Protein AF-A0AB34H481-F1 (afdb_monomer)

Solvent-accessible surface area (backbone atoms only — not comparable to full-atom values): 6732 Å² total; per-residue (Å²): 134,88,42,68,63,52,53,75,42,79,76,43,96,74,65,54,28,33,40,29,39,76,20,30,43,40,47,78,51,96,62,33,30,20,68,42,86,60,38,70,46,80,45,60,25,92,78,55,90,78,86,80,89,82,63,68,75,67,59,73,71,53,90,58,43,81,51,52,59,69,59,45,52,54,52,46,50,54,52,49,52,52,50,53,53,53,46,51,52,50,52,50,60,31,47,78,69,77,44,80,79,82,68,83,78,76,77,82,80,131

Radius of gyration: 18.07 Å; Cα contacts (8 Å, |Δi|>4): 133; chains: 1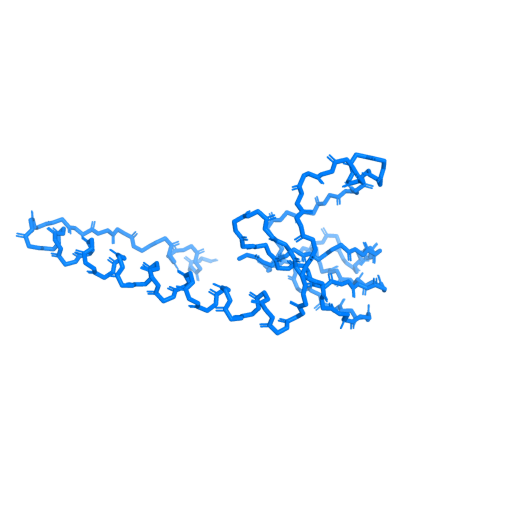; bounding box: 42×39×38 Å

Mean predicted aligned error: 8.83 Å

Structure (mmCIF, N/CA/C/O backbone):
data_AF-A0AB34H481-F1
#
_entry.id   AF-A0AB34H481-F1
#
loop_
_atom_site.group_PDB
_atom_site.id
_atom_site.type_symbol
_atom_site.label_atom_id
_atom_site.label_alt_id
_atom_site.label_comp_id
_atom_site.label_asym_id
_atom_site.label_entity_id
_atom_site.label_seq_id
_atom_site.pdbx_PDB_ins_code
_atom_site.Cartn_x
_atom_site.Cartn_y
_atom_site.Cartn_z
_atom_site.occupancy
_atom_site.B_iso_or_equiv
_atom_site.auth_seq_id
_atom_site.auth_comp_id
_atom_site.auth_asym_id
_atom_site.auth_atom_id
_atom_site.pdbx_PDB_model_num
ATOM 1 N N . MET A 1 1 ? -2.651 4.563 0.911 1.00 64.12 1 MET A N 1
ATOM 2 C CA . MET A 1 1 ? -1.522 4.976 0.057 1.00 64.12 1 MET A CA 1
ATOM 3 C C . MET A 1 1 ? -0.857 3.704 -0.425 1.00 64.12 1 MET A C 1
ATOM 5 O O . MET A 1 1 ? -0.598 2.848 0.414 1.00 64.12 1 MET A O 1
ATOM 9 N N . ASN A 1 2 ? -0.682 3.544 -1.735 1.00 76.75 2 ASN A N 1
ATOM 10 C CA . ASN A 1 2 ? -0.160 2.308 -2.319 1.00 76.75 2 ASN A CA 1
ATOM 11 C C . ASN A 1 2 ? 1.354 2.437 -2.492 1.00 76.75 2 ASN A C 1
ATOM 13 O O . ASN A 1 2 ? 1.830 3.481 -2.933 1.00 76.75 2 ASN A O 1
ATOM 17 N N . TYR A 1 3 ? 2.096 1.396 -2.124 1.00 86.81 3 TYR A N 1
ATOM 18 C CA . TYR A 1 3 ? 3.544 1.331 -2.294 1.00 86.81 3 TYR A CA 1
ATOM 19 C C . TYR A 1 3 ? 3.863 0.302 -3.377 1.00 86.81 3 TYR A C 1
ATOM 21 O O . TYR A 1 3 ? 3.327 -0.801 -3.342 1.00 86.81 3 TYR A O 1
ATOM 29 N N . MET A 1 4 ? 4.684 0.662 -4.363 1.00 84.44 4 MET A N 1
ATOM 30 C CA . MET A 1 4 ? 4.963 -0.196 -5.518 1.00 84.44 4 MET A CA 1
ATOM 31 C C . MET A 1 4 ? 6.468 -0.303 -5.779 1.00 84.44 4 MET A C 1
ATOM 33 O O . MET A 1 4 ? 6.997 0.467 -6.583 1.00 84.44 4 MET A O 1
ATOM 37 N N . PRO A 1 5 ? 7.185 -1.221 -5.106 1.00 85.06 5 PRO A N 1
ATOM 38 C CA . PRO A 1 5 ? 8.570 -1.501 -5.451 1.00 85.06 5 PRO A CA 1
ATOM 39 C C . PRO A 1 5 ? 8.647 -2.252 -6.791 1.00 85.06 5 PRO A C 1
ATOM 41 O O . PRO A 1 5 ? 7.872 -3.172 -7.077 1.00 85.06 5 PRO A O 1
ATOM 44 N N . GLY A 1 6 ? 9.584 -1.835 -7.638 1.00 82.44 6 GLY A N 1
ATOM 45 C CA . GLY A 1 6 ? 9.811 -2.397 -8.966 1.00 82.44 6 GLY A CA 1
ATOM 46 C C . GLY A 1 6 ? 10.856 -1.598 -9.738 1.00 82.44 6 GLY A C 1
ATOM 47 O O . GLY A 1 6 ? 11.326 -0.557 -9.279 1.00 82.44 6 GLY A O 1
ATOM 48 N N . THR A 1 7 ? 11.221 -2.073 -10.926 1.00 81.19 7 THR A N 1
ATOM 49 C CA . THR A 1 7 ? 12.123 -1.323 -11.808 1.00 81.19 7 THR A CA 1
ATOM 50 C C . THR A 1 7 ? 11.324 -0.263 -12.554 1.00 81.19 7 THR A C 1
ATOM 52 O O . THR A 1 7 ? 10.432 -0.607 -13.326 1.00 81.19 7 THR A O 1
ATOM 55 N N . ALA A 1 8 ? 11.638 1.013 -12.334 1.00 81.75 8 ALA A N 1
ATOM 56 C CA . ALA A 1 8 ? 10.969 2.127 -12.994 1.00 81.75 8 ALA A CA 1
ATOM 57 C C . ALA A 1 8 ? 11.714 2.568 -14.260 1.00 81.75 8 ALA A C 1
ATOM 59 O O . ALA A 1 8 ? 12.939 2.662 -14.282 1.00 81.75 8 ALA A O 1
ATOM 60 N N . SER A 1 9 ? 10.967 2.857 -15.319 1.00 81.06 9 SER A N 1
ATOM 61 C CA . SER A 1 9 ? 11.438 3.521 -16.534 1.00 81.06 9 SER A CA 1
ATOM 62 C C . SER A 1 9 ? 10.572 4.755 -16.774 1.00 81.06 9 SER A C 1
ATOM 64 O O . SER A 1 9 ? 9.345 4.646 -16.819 1.00 81.06 9 SER A O 1
ATOM 66 N N . LEU A 1 10 ? 11.203 5.925 -16.898 1.00 78.44 10 LEU A N 1
ATOM 67 C CA . LEU A 1 10 ? 10.506 7.175 -17.196 1.00 78.44 10 LEU A CA 1
ATOM 68 C C . LEU A 1 10 ? 10.150 7.239 -18.680 1.00 78.44 10 LEU A C 1
ATOM 70 O O . LEU A 1 10 ? 10.981 6.913 -19.528 1.00 78.44 10 LEU A O 1
ATOM 74 N N . ILE A 1 11 ? 8.921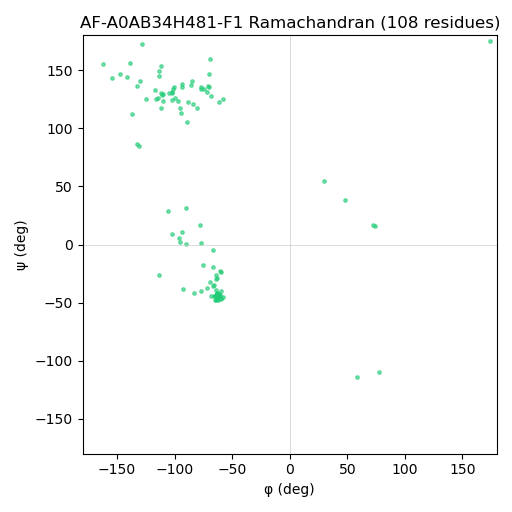 7.660 -18.979 1.00 70.38 11 ILE A N 1
ATOM 75 C CA . ILE A 1 11 ? 8.463 7.831 -20.362 1.00 70.38 11 ILE A CA 1
ATOM 76 C C . ILE A 1 11 ? 8.686 9.274 -20.837 1.00 70.38 11 ILE A C 1
ATOM 78 O O . ILE A 1 11 ? 9.090 9.454 -21.981 1.00 70.38 11 ILE A O 1
ATOM 82 N N . GLU A 1 12 ? 8.473 10.290 -19.986 1.00 65.44 12 GLU A N 1
ATOM 83 C CA . GLU A 1 12 ? 8.613 11.714 -20.352 1.00 65.44 12 GLU A CA 1
ATOM 84 C C . GLU A 1 12 ? 9.095 12.587 -19.169 1.00 65.44 12 GLU A C 1
ATOM 86 O O . GLU A 1 12 ? 8.751 12.319 -18.016 1.00 65.44 12 GLU A O 1
ATOM 91 N N . ASP A 1 13 ? 9.886 13.631 -19.469 1.00 58.81 13 ASP A N 1
ATOM 92 C CA . ASP A 1 13 ? 10.518 14.554 -18.498 1.00 58.81 13 ASP A CA 1
ATOM 93 C C . ASP A 1 13 ? 9.548 15.578 -17.878 1.00 58.81 13 ASP A C 1
ATOM 95 O O . ASP A 1 13 ? 9.851 16.196 -16.858 1.00 58.81 13 ASP A O 1
ATOM 99 N N . ILE A 1 14 ? 8.384 15.781 -18.496 1.00 48.03 14 ILE A N 1
ATOM 100 C CA . ILE A 1 14 ? 7.337 16.689 -18.022 1.00 48.03 14 ILE A CA 1
ATOM 101 C C . ILE A 1 14 ? 6.129 15.796 -17.714 1.00 48.03 14 ILE A C 1
ATOM 103 O O . ILE A 1 14 ? 5.742 14.981 -18.543 1.00 48.03 14 ILE A O 1
ATOM 107 N N . ASP A 1 15 ? 5.608 15.881 -16.490 1.00 59.28 15 ASP A N 1
ATOM 108 C CA . ASP A 1 15 ? 4.533 15.039 -15.927 1.00 59.28 15 ASP A CA 1
ATOM 109 C C . ASP A 1 15 ? 4.891 13.578 -15.579 1.00 59.28 15 ASP A C 1
ATOM 111 O O . ASP A 1 15 ? 3.992 12.775 -15.360 1.00 59.28 15 ASP A O 1
ATOM 115 N N . THR A 1 16 ? 6.184 13.234 -15.466 1.00 73.50 16 THR A N 1
ATOM 116 C CA . THR A 1 16 ? 6.766 11.993 -14.881 1.00 73.50 16 THR A CA 1
ATOM 117 C C . THR A 1 16 ? 5.899 10.722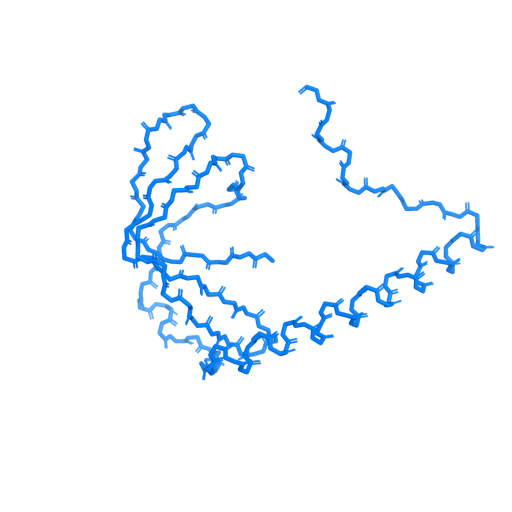 -14.982 1.00 73.50 16 THR A C 1
ATOM 119 O O . THR A 1 16 ? 5.614 10.057 -13.983 1.00 73.50 16 THR A O 1
ATOM 122 N N . ASN A 1 17 ? 5.462 10.349 -16.185 1.00 84.56 17 ASN A N 1
ATOM 123 C CA . ASN A 1 17 ? 4.785 9.066 -16.389 1.00 84.56 17 ASN A CA 1
ATOM 124 C C . ASN A 1 17 ? 5.789 7.911 -16.241 1.00 84.56 17 ASN A C 1
ATOM 126 O O . ASN A 1 17 ? 6.896 7.966 -16.786 1.00 84.56 17 ASN A O 1
ATOM 130 N N . LEU A 1 18 ? 5.398 6.853 -15.528 1.00 87.75 18 LEU A N 1
ATOM 131 C CA . LEU A 1 18 ? 6.265 5.722 -15.193 1.00 87.75 18 LEU A CA 1
ATOM 132 C C . LEU A 1 18 ? 5.744 4.429 -15.813 1.00 87.75 18 LEU A C 1
ATOM 134 O O . LEU A 1 18 ? 4.576 4.078 -15.646 1.00 87.75 18 LEU A O 1
ATOM 138 N N . VAL A 1 19 ? 6.634 3.667 -16.448 1.00 90.00 19 VAL A N 1
ATOM 139 C CA . VAL A 1 19 ? 6.443 2.223 -16.619 1.00 90.00 19 VAL A CA 1
ATOM 140 C C . VAL A 1 19 ? 7.219 1.522 -15.521 1.00 90.00 19 VAL A C 1
ATOM 142 O O . VAL A 1 19 ? 8.430 1.690 -15.406 1.00 90.00 19 VAL A O 1
ATOM 145 N N . LEU A 1 20 ? 6.531 0.711 -14.733 1.00 90.62 20 LEU A N 1
ATOM 146 C CA . LEU A 1 20 ? 7.136 -0.171 -13.753 1.00 90.62 20 LEU A CA 1
ATOM 147 C C . LEU A 1 20 ? 7.168 -1.598 -14.320 1.00 90.62 20 LEU A C 1
ATOM 149 O O . LEU A 1 20 ? 6.186 -2.076 -14.894 1.00 90.62 20 LEU A O 1
ATOM 153 N N . HIS A 1 21 ? 8.310 -2.269 -14.185 1.00 90.69 21 HIS A N 1
ATOM 154 C CA . HIS A 1 21 ? 8.523 -3.659 -14.579 1.00 90.69 21 HIS A CA 1
ATOM 155 C C . HIS A 1 21 ? 8.772 -4.533 -13.344 1.00 90.69 21 HIS A C 1
ATOM 157 O O . HIS A 1 21 ? 9.315 -4.056 -12.345 1.00 90.69 21 HIS A O 1
ATOM 163 N N . GLN A 1 22 ? 8.369 -5.811 -13.415 1.00 90.19 22 GLN A N 1
ATOM 164 C CA . GLN A 1 22 ? 8.458 -6.776 -12.304 1.00 90.19 22 GLN A CA 1
ATOM 165 C C . GLN A 1 22 ? 7.918 -6.211 -10.979 1.00 90.19 22 GLN A C 1
ATOM 167 O O . GLN A 1 22 ? 8.473 -6.429 -9.907 1.00 90.19 22 GLN A O 1
ATOM 172 N N . THR A 1 23 ? 6.833 -5.447 -11.067 1.00 91.81 23 THR A N 1
ATOM 173 C CA . THR A 1 23 ? 6.319 -4.654 -9.954 1.00 91.81 23 THR A CA 1
ATOM 174 C C . THR A 1 23 ? 5.428 -5.487 -9.054 1.00 91.81 23 THR A C 1
ATOM 176 O O . THR A 1 23 ? 4.601 -6.279 -9.529 1.00 91.81 23 THR A O 1
ATOM 179 N N . VAL A 1 24 ? 5.557 -5.251 -7.753 1.00 92.75 24 VAL A N 1
ATOM 180 C CA . VAL A 1 24 ? 4.594 -5.701 -6.751 1.00 92.75 24 VAL A CA 1
ATOM 181 C C . VAL A 1 24 ? 3.916 -4.486 -6.141 1.00 92.75 24 VAL A C 1
ATOM 183 O O . VAL A 1 24 ? 4.522 -3.434 -5.981 1.00 92.75 24 VAL A O 1
ATOM 186 N N . GLU A 1 25 ? 2.641 -4.615 -5.816 1.00 92.56 25 GLU A N 1
ATOM 187 C CA . GLU A 1 25 ? 1.938 -3.653 -4.982 1.00 92.56 25 GLU A CA 1
ATOM 188 C C . GLU A 1 25 ? 1.980 -4.154 -3.543 1.00 92.56 25 GLU A C 1
ATOM 190 O O . GLU A 1 25 ? 1.445 -5.218 -3.239 1.00 92.56 25 GLU A O 1
ATOM 195 N N . ARG A 1 26 ? 2.617 -3.387 -2.663 1.00 93.38 26 ARG A N 1
ATOM 196 C CA . ARG A 1 26 ? 2.751 -3.694 -1.245 1.00 93.38 26 ARG A CA 1
ATOM 197 C C . ARG A 1 26 ? 1.774 -2.863 -0.424 1.00 93.38 26 ARG A C 1
ATOM 199 O O . ARG A 1 26 ? 1.795 -1.629 -0.443 1.00 93.38 26 ARG A O 1
ATOM 206 N N . ILE A 1 27 ? 0.952 -3.553 0.354 1.00 93.50 27 ILE A N 1
ATOM 207 C CA . ILE A 1 27 ? -0.004 -2.959 1.290 1.00 93.50 27 ILE A CA 1
ATOM 208 C C . ILE A 1 27 ? 0.570 -3.079 2.697 1.00 93.50 27 ILE A C 1
ATOM 210 O O . ILE A 1 27 ? 0.989 -4.160 3.096 1.00 93.50 27 ILE A O 1
ATOM 214 N N . HIS A 1 28 ? 0.563 -1.984 3.455 1.00 92.62 28 HIS A N 1
ATOM 215 C CA . HIS A 1 28 ? 1.003 -1.952 4.850 1.00 92.62 28 HIS A CA 1
ATOM 216 C C . HIS A 1 28 ? -0.186 -1.707 5.775 1.00 92.62 28 HIS A C 1
ATOM 218 O O . HIS A 1 28 ? -0.935 -0.750 5.570 1.00 92.62 28 HIS A O 1
ATOM 224 N N . VAL A 1 29 ? -0.324 -2.532 6.815 1.00 92.19 29 VAL A N 1
ATOM 225 C CA . VAL A 1 29 ? -1.318 -2.342 7.879 1.00 92.19 29 VAL A CA 1
ATOM 226 C C . VAL A 1 29 ? -0.658 -2.619 9.229 1.00 92.19 29 VAL A C 1
ATOM 228 O O . VAL A 1 29 ? -0.262 -3.743 9.540 1.00 92.19 29 VAL A O 1
ATOM 231 N N . GLY A 1 30 ? -0.498 -1.575 10.045 1.00 89.25 30 GLY A N 1
ATOM 232 C CA . GLY A 1 30 ? 0.188 -1.673 11.335 1.00 89.25 30 GLY A CA 1
ATOM 233 C C . GLY A 1 30 ? 1.633 -2.171 11.197 1.00 89.25 30 GLY A C 1
ATOM 234 O O . GLY A 1 30 ? 2.479 -1.477 10.644 1.00 89.25 30 GLY A O 1
ATOM 235 N N . LYS A 1 31 ? 1.919 -3.367 11.731 1.00 91.44 31 LYS A N 1
ATOM 236 C CA . LYS A 1 31 ? 3.238 -4.035 11.655 1.00 91.44 31 LYS A CA 1
ATOM 237 C C . LYS A 1 31 ? 3.296 -5.153 10.605 1.00 91.44 31 LYS A C 1
ATOM 239 O O . LYS A 1 31 ? 4.255 -5.921 10.591 1.00 91.44 31 LYS A O 1
ATOM 244 N N . LYS A 1 32 ? 2.264 -5.277 9.771 1.00 93.25 32 LYS A N 1
ATOM 245 C CA . LYS A 1 32 ? 2.151 -6.300 8.732 1.00 93.25 32 LYS A CA 1
ATOM 246 C C . LYS A 1 32 ? 2.243 -5.666 7.347 1.00 93.25 32 LYS A C 1
ATOM 248 O O . LYS A 1 32 ? 1.859 -4.506 7.166 1.00 93.25 32 LYS A O 1
ATOM 253 N N . TYR A 1 33 ? 2.698 -6.440 6.370 1.00 94.06 33 TYR A N 1
ATOM 254 C CA . TYR A 1 33 ? 2.605 -6.089 4.958 1.00 94.06 33 TYR A CA 1
ATOM 255 C C . TYR A 1 33 ? 2.226 -7.296 4.100 1.00 94.06 33 TYR A C 1
ATOM 257 O O . TYR A 1 33 ? 2.466 -8.438 4.487 1.00 94.06 33 TYR A O 1
ATOM 265 N N . GLY A 1 34 ? 1.650 -7.047 2.927 1.00 94.19 34 GLY A N 1
ATOM 266 C CA . GLY A 1 34 ? 1.372 -8.081 1.932 1.00 94.19 34 GLY A CA 1
ATOM 267 C C . GLY A 1 34 ? 1.636 -7.574 0.519 1.00 94.19 34 GLY A C 1
ATOM 268 O O . GLY A 1 34 ? 1.384 -6.404 0.228 1.00 94.19 34 GLY A O 1
ATOM 269 N N . ASP A 1 35 ? 2.142 -8.464 -0.335 1.00 94.88 35 ASP A N 1
ATOM 270 C CA . ASP A 1 35 ? 2.594 -8.151 -1.693 1.00 94.88 35 ASP A CA 1
ATOM 271 C C . ASP A 1 35 ? 1.665 -8.774 -2.739 1.00 94.88 35 ASP A C 1
ATOM 273 O O . ASP A 1 35 ? 1.388 -9.974 -2.719 1.00 94.88 35 ASP A O 1
ATOM 277 N N . ILE A 1 36 ? 1.212 -7.954 -3.686 1.00 93.06 36 ILE A N 1
ATOM 278 C CA . ILE A 1 36 ? 0.352 -8.348 -4.799 1.00 93.06 36 ILE A CA 1
ATOM 279 C C . ILE A 1 36 ? 1.161 -8.228 -6.097 1.00 93.06 36 ILE A C 1
ATOM 281 O O . ILE A 1 36 ? 1.567 -7.123 -6.459 1.00 93.06 36 ILE A O 1
ATOM 285 N N . PRO A 1 37 ? 1.398 -9.320 -6.842 1.00 92.88 37 PRO A N 1
ATOM 286 C CA . PRO A 1 37 ? 2.143 -9.249 -8.094 1.00 92.88 37 PRO A CA 1
ATOM 287 C C . PRO A 1 37 ? 1.346 -8.487 -9.161 1.00 92.88 37 PRO A C 1
ATOM 289 O O . PRO A 1 37 ? 0.190 -8.812 -9.440 1.00 92.88 37 PRO A O 1
ATOM 292 N N . ARG A 1 38 ? 1.972 -7.477 -9.779 1.00 90.50 38 ARG A N 1
ATOM 293 C CA . ARG A 1 38 ? 1.371 -6.657 -10.847 1.00 90.50 38 ARG A CA 1
ATOM 294 C C . ARG A 1 38 ? 2.053 -6.834 -12.202 1.00 90.50 38 ARG A C 1
ATOM 296 O O . ARG A 1 38 ? 1.395 -6.696 -13.228 1.00 90.50 38 ARG A O 1
ATOM 303 N N . GLY A 1 39 ? 3.333 -7.205 -12.229 1.00 90.56 39 GLY A N 1
ATOM 304 C CA . GLY A 1 39 ? 4.062 -7.430 -13.477 1.00 90.56 39 GLY A CA 1
ATOM 305 C C . GLY A 1 39 ? 4.473 -6.112 -14.128 1.00 90.56 39 GLY A C 1
ATOM 306 O O . GLY A 1 39 ? 5.371 -5.453 -13.612 1.00 90.56 39 GLY A O 1
ATOM 307 N N . ILE A 1 40 ? 3.852 -5.751 -15.255 1.00 90.50 40 ILE A N 1
ATOM 308 C CA . ILE A 1 40 ? 4.080 -4.464 -15.931 1.00 90.50 40 ILE A CA 1
ATOM 309 C C . ILE A 1 40 ? 2.940 -3.517 -15.566 1.00 90.50 40 ILE A C 1
ATOM 311 O O . ILE A 1 40 ? 1.774 -3.853 -15.773 1.00 90.50 40 ILE A O 1
ATOM 315 N N . PHE A 1 41 ? 3.271 -2.336 -15.051 1.00 89.50 41 PHE A N 1
ATOM 316 C CA . PHE A 1 41 ? 2.292 -1.351 -14.603 1.00 89.50 41 PHE A CA 1
ATOM 317 C C . PHE A 1 41 ? 2.634 0.037 -15.148 1.00 89.50 41 PHE A C 1
ATOM 319 O O . PHE A 1 41 ? 3.796 0.428 -15.142 1.00 89.50 41 PHE A O 1
ATOM 326 N N . VAL A 1 42 ? 1.639 0.781 -15.631 1.00 89.25 42 VAL A N 1
ATOM 327 C CA . VAL A 1 42 ? 1.825 2.154 -16.126 1.00 89.25 42 VAL A CA 1
ATOM 328 C C . VAL A 1 42 ? 1.163 3.110 -15.143 1.00 89.25 42 VAL A C 1
ATOM 330 O O . VAL A 1 42 ? -0.028 2.977 -14.865 1.00 89.25 42 VAL A O 1
ATOM 333 N N . VAL A 1 43 ? 1.933 4.060 -14.617 1.00 88.81 43 VAL A N 1
ATOM 334 C CA . VAL A 1 43 ? 1.470 5.069 -13.659 1.00 88.81 43 VAL A CA 1
ATOM 335 C C . VAL A 1 43 ? 1.555 6.442 -14.306 1.00 88.81 43 VAL A C 1
ATOM 337 O O . VAL A 1 43 ? 2.611 6.841 -14.796 1.00 88.81 43 VAL A O 1
ATOM 340 N N . ARG A 1 44 ? 0.436 7.169 -14.293 1.00 88.06 44 ARG A N 1
ATOM 341 C CA . ARG A 1 44 ? 0.393 8.566 -14.730 1.00 88.06 44 ARG A CA 1
ATOM 342 C C . ARG A 1 44 ? 0.981 9.464 -13.641 1.00 88.06 44 ARG A C 1
ATOM 344 O O . ARG A 1 44 ? 0.633 9.265 -12.476 1.00 88.06 44 ARG A O 1
ATOM 351 N N . GLY A 1 45 ? 1.851 10.414 -13.984 1.00 84.56 45 GLY A N 1
ATOM 352 C CA . GLY A 1 45 ? 2.688 11.095 -12.988 1.00 84.56 45 GLY A CA 1
ATOM 353 C C . GLY A 1 45 ? 1.939 11.929 -11.951 1.00 84.56 45 GLY A C 1
ATOM 354 O O . GLY A 1 45 ? 2.394 12.010 -10.818 1.00 84.56 45 GLY A O 1
ATOM 355 N N . GLU A 1 46 ? 0.746 12.440 -12.257 1.00 87.31 46 GLU A N 1
ATOM 356 C CA . GLU A 1 46 ? -0.122 13.099 -11.261 1.00 87.31 46 GLU A CA 1
ATOM 357 C C . GLU A 1 46 ? -0.523 12.190 -10.082 1.00 87.31 46 GLU A C 1
ATOM 359 O O . GLU A 1 46 ? -0.833 12.671 -8.998 1.00 87.31 46 GLU A O 1
ATOM 364 N N . ASN A 1 47 ? -0.494 10.867 -10.273 1.00 86.50 47 ASN A N 1
ATOM 365 C CA . ASN A 1 47 ? -0.801 9.890 -9.229 1.00 86.50 47 ASN A CA 1
ATOM 366 C C . ASN A 1 47 ? 0.452 9.476 -8.438 1.00 86.50 47 ASN A C 1
ATOM 368 O O . ASN A 1 47 ? 0.367 8.630 -7.542 1.00 86.50 47 ASN A O 1
ATOM 372 N N . VAL A 1 48 ? 1.621 10.032 -8.771 1.00 86.25 48 VAL A N 1
ATOM 373 C CA . VAL A 1 48 ? 2.890 9.765 -8.092 1.00 86.25 48 VAL A CA 1
ATOM 374 C C . VAL A 1 48 ? 3.114 10.833 -7.031 1.00 86.25 48 VAL A C 1
ATOM 376 O O . VAL A 1 48 ? 3.346 11.997 -7.331 1.00 86.25 48 VAL A O 1
ATOM 379 N N . VAL A 1 49 ? 3.089 10.424 -5.764 1.00 88.06 49 VAL A N 1
ATOM 380 C CA . VAL A 1 49 ? 3.385 11.335 -4.645 1.00 88.06 49 VAL A CA 1
ATOM 381 C C . VAL A 1 49 ? 4.891 11.464 -4.418 1.00 88.06 49 VAL A C 1
ATOM 383 O O . VAL A 1 49 ? 5.398 12.547 -4.142 1.00 88.06 49 VAL A O 1
ATOM 386 N N . LEU A 1 50 ? 5.611 10.344 -4.502 1.00 86.81 50 LEU A N 1
ATOM 387 C CA . LEU A 1 50 ? 7.054 10.275 -4.310 1.00 86.81 50 LEU A CA 1
ATOM 388 C C . LEU A 1 50 ? 7.608 9.074 -5.078 1.00 86.81 50 LEU A C 1
ATOM 390 O O . LEU A 1 50 ? 6.981 8.015 -5.111 1.00 86.81 50 LEU A O 1
ATOM 394 N N . LEU A 1 51 ? 8.802 9.235 -5.640 1.00 86.81 51 LEU A N 1
ATOM 395 C CA . LEU A 1 51 ? 9.584 8.169 -6.255 1.00 86.81 51 LEU A CA 1
ATOM 396 C C . LEU A 1 51 ? 11.009 8.217 -5.694 1.00 86.81 51 LEU A C 1
ATOM 398 O O . LEU A 1 51 ? 11.559 9.299 -5.492 1.00 86.81 51 LEU A O 1
ATOM 402 N N . GLY A 1 52 ? 11.606 7.055 -5.449 1.00 87.06 52 GLY A N 1
ATOM 403 C CA . GLY A 1 52 ? 12.981 6.951 -4.977 1.00 87.06 52 GLY A CA 1
ATOM 404 C C . GLY A 1 52 ? 13.547 5.553 -5.191 1.00 87.06 52 GLY A C 1
ATOM 405 O O . GLY A 1 52 ? 12.797 4.581 -5.285 1.00 87.06 52 GLY A O 1
ATOM 406 N N . GLU A 1 53 ? 14.871 5.469 -5.280 1.00 87.25 53 GLU A N 1
ATOM 407 C CA . GLU A 1 53 ? 15.585 4.195 -5.343 1.00 87.25 53 GLU A CA 1
ATOM 408 C C . GLU A 1 53 ? 15.514 3.467 -3.995 1.00 87.25 53 GLU A C 1
ATOM 410 O O . GLU A 1 53 ? 15.487 4.090 -2.930 1.00 87.25 53 GLU A O 1
ATOM 415 N N . ILE A 1 54 ? 15.480 2.135 -4.049 1.00 85.44 54 ILE A N 1
ATOM 416 C CA . ILE A 1 54 ? 15.398 1.277 -2.867 1.00 85.44 54 ILE A CA 1
ATOM 417 C C . ILE A 1 54 ? 16.764 0.642 -2.619 1.00 85.44 54 ILE A C 1
ATOM 419 O O . ILE A 1 54 ? 17.361 0.047 -3.515 1.00 85.44 54 ILE A O 1
ATOM 423 N N . ASP A 1 55 ? 17.232 0.743 -1.379 1.00 88.31 55 ASP A N 1
ATOM 424 C CA . ASP A 1 55 ? 18.405 0.032 -0.881 1.00 88.31 55 ASP A CA 1
ATOM 425 C C . ASP A 1 55 ? 17.964 -1.327 -0.311 1.00 88.31 55 ASP A C 1
ATOM 427 O O . ASP A 1 55 ? 17.359 -1.401 0.764 1.00 88.31 55 ASP A O 1
ATOM 431 N N . LEU A 1 56 ? 18.250 -2.398 -1.057 1.00 82.38 56 LEU A N 1
ATOM 432 C CA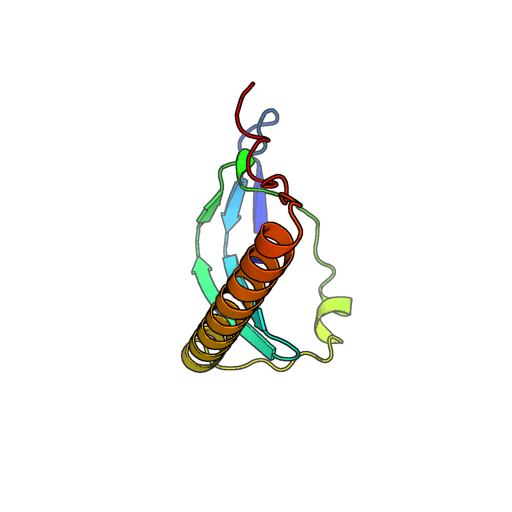 . LEU A 1 56 ? 17.803 -3.760 -0.746 1.00 82.38 56 LEU A CA 1
ATOM 433 C C . LEU A 1 56 ? 18.376 -4.296 0.575 1.00 82.38 56 LEU A C 1
ATOM 435 O O . LEU A 1 56 ? 17.732 -5.111 1.236 1.00 82.38 56 LEU A O 1
ATOM 439 N N . GLU A 1 57 ? 19.564 -3.843 0.987 1.00 83.31 57 GLU A N 1
ATOM 440 C CA . GLU A 1 57 ? 20.181 -4.304 2.235 1.00 83.31 57 GLU A CA 1
ATOM 441 C C . GLU A 1 57 ? 19.383 -3.799 3.440 1.00 83.31 57 GLU A C 1
ATOM 443 O O . GLU A 1 57 ? 19.055 -4.567 4.345 1.00 83.31 57 GLU A O 1
ATOM 448 N N . LYS A 1 58 ? 18.986 -2.522 3.414 1.00 79.44 58 LYS A N 1
ATOM 449 C CA . LYS A 1 58 ? 18.196 -1.905 4.488 1.00 79.44 58 LYS A CA 1
ATOM 450 C C . LYS A 1 58 ? 16.766 -2.428 4.563 1.00 79.44 58 LYS A C 1
ATOM 452 O O . LYS A 1 58 ? 16.195 -2.483 5.648 1.00 79.44 58 LYS A O 1
ATOM 457 N N . GLU A 1 59 ? 16.175 -2.796 3.430 1.00 77.69 59 GLU A N 1
ATOM 458 C CA . GLU A 1 59 ? 14.807 -3.318 3.390 1.00 77.69 59 GLU A CA 1
ATOM 459 C C . GLU A 1 59 ? 14.691 -4.676 4.099 1.00 77.69 59 GLU A C 1
ATOM 461 O O . GLU A 1 59 ? 13.704 -4.943 4.789 1.00 77.69 59 GLU A O 1
ATOM 466 N N . SER A 1 60 ? 15.732 -5.507 3.992 1.00 72.19 60 SER A N 1
ATOM 467 C CA . SER A 1 60 ? 15.771 -6.836 4.608 1.00 72.19 60 SER A CA 1
ATOM 468 C C . SER A 1 60 ? 15.793 -6.826 6.145 1.00 72.19 60 SER A C 1
ATOM 470 O O . SER A 1 60 ? 15.416 -7.820 6.762 1.00 72.19 60 SER A O 1
ATOM 472 N N . ASP A 1 61 ? 16.167 -5.700 6.762 1.00 76.44 61 ASP A N 1
ATOM 473 C CA . ASP A 1 61 ? 16.236 -5.518 8.222 1.00 76.44 61 ASP A CA 1
ATOM 474 C C . ASP A 1 61 ? 14.942 -4.910 8.808 1.00 76.44 61 ASP A C 1
ATOM 476 O O . ASP A 1 61 ? 14.877 -4.467 9.958 1.00 76.44 61 ASP A O 1
ATOM 480 N N . THR A 1 62 ? 13.872 -4.837 8.009 1.00 77.06 62 THR A N 1
ATOM 481 C CA . THR A 1 62 ? 12.607 -4.256 8.465 1.00 77.06 62 THR A CA 1
ATOM 482 C C . THR A 1 62 ? 11.869 -5.204 9.425 1.00 77.06 62 THR A C 1
ATOM 484 O O . THR A 1 62 ? 11.684 -6.383 9.131 1.00 77.06 62 THR A O 1
ATOM 487 N N . PRO A 1 63 ? 11.349 -4.713 10.569 1.00 85.00 63 PRO A N 1
ATOM 488 C CA . PRO A 1 63 ? 10.651 -5.542 11.561 1.00 85.00 63 PRO A CA 1
ATOM 489 C C . PRO A 1 63 ? 9.206 -5.897 11.155 1.00 85.00 63 PRO A C 1
ATOM 491 O O . PRO A 1 63 ? 8.385 -6.230 12.013 1.00 85.00 63 PRO A O 1
ATOM 494 N N . LEU A 1 64 ? 8.852 -5.741 9.878 1.00 89.06 64 LEU A N 1
ATOM 495 C CA . LEU A 1 64 ? 7.491 -5.915 9.383 1.00 89.06 64 LEU A CA 1
ATOM 496 C C . LEU A 1 64 ? 7.222 -7.387 9.056 1.00 89.06 64 LEU A C 1
ATOM 498 O O . LEU A 1 64 ? 8.042 -8.067 8.447 1.00 89.06 64 LEU A O 1
ATOM 502 N N . GLN A 1 65 ? 6.044 -7.878 9.433 1.00 91.25 65 GLN A N 1
ATOM 503 C CA . GLN A 1 65 ? 5.638 -9.255 9.168 1.00 91.25 65 GLN A CA 1
ATOM 504 C C . GLN A 1 65 ? 4.950 -9.364 7.805 1.00 91.25 65 GLN A C 1
ATOM 506 O O . GLN A 1 65 ? 3.912 -8.739 7.585 1.00 91.25 65 GLN A O 1
ATOM 511 N N . GLN A 1 66 ? 5.480 -10.207 6.921 1.00 92.06 66 GLN A N 1
ATOM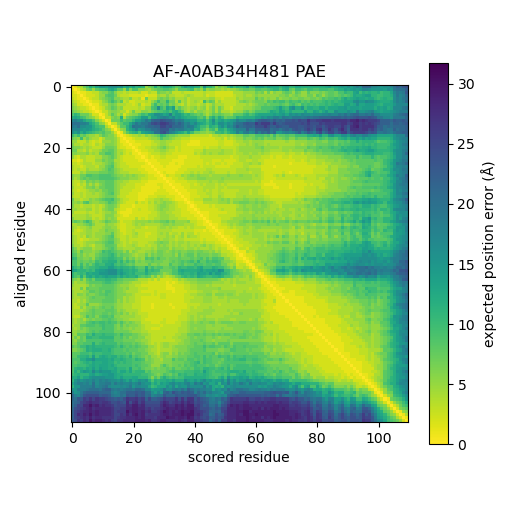 512 C CA . GLN A 1 66 ? 4.796 -10.555 5.679 1.00 92.06 66 GLN A CA 1
ATOM 513 C C . GLN A 1 66 ? 3.598 -11.469 5.970 1.00 92.06 66 GLN A C 1
ATOM 515 O O . GLN A 1 66 ? 3.733 -12.465 6.685 1.00 92.06 66 GLN A O 1
ATOM 520 N N . VAL A 1 67 ? 2.437 -11.144 5.409 1.00 95.00 67 VAL A N 1
ATOM 521 C CA . VAL A 1 67 ? 1.201 -11.936 5.506 1.00 95.00 67 VAL A CA 1
ATOM 522 C C . VAL A 1 67 ? 0.606 -12.204 4.122 1.00 95.00 67 VAL A C 1
ATOM 524 O O . VAL A 1 67 ? 1.093 -11.689 3.112 1.00 95.00 67 VAL A O 1
ATOM 527 N N . SER A 1 68 ? -0.429 -13.045 4.056 1.00 95.94 68 SER A N 1
ATOM 528 C CA . SER A 1 68 ? -1.097 -13.358 2.790 1.00 95.94 68 SER A CA 1
ATOM 529 C C . SER A 1 68 ? -1.871 -12.154 2.240 1.00 95.94 68 SER A C 1
ATOM 531 O O . SER A 1 68 ? -2.242 -11.230 2.967 1.00 95.94 68 SER A O 1
ATOM 533 N N . ILE A 1 69 ? -2.143 -12.185 0.932 1.00 93.25 69 ILE A N 1
ATOM 534 C CA . ILE A 1 69 ? -2.936 -11.154 0.246 1.00 93.25 69 ILE A CA 1
ATOM 535 C C . ILE A 1 69 ? -4.344 -11.061 0.851 1.00 93.25 69 ILE A C 1
ATOM 537 O O . ILE A 1 69 ? -4.871 -9.970 1.035 1.00 93.25 69 ILE A O 1
ATOM 541 N N . GLU A 1 70 ? -4.951 -12.199 1.182 1.00 94.06 70 GLU A N 1
ATOM 542 C CA . GLU A 1 70 ? -6.284 -12.245 1.789 1.00 94.06 70 GLU A CA 1
ATOM 543 C C . GLU A 1 70 ? -6.283 -11.572 3.166 1.00 94.06 70 GLU A C 1
ATOM 545 O O . GLU A 1 70 ? -7.107 -10.693 3.415 1.00 94.06 70 GLU A O 1
ATOM 550 N N . GLU A 1 71 ? -5.304 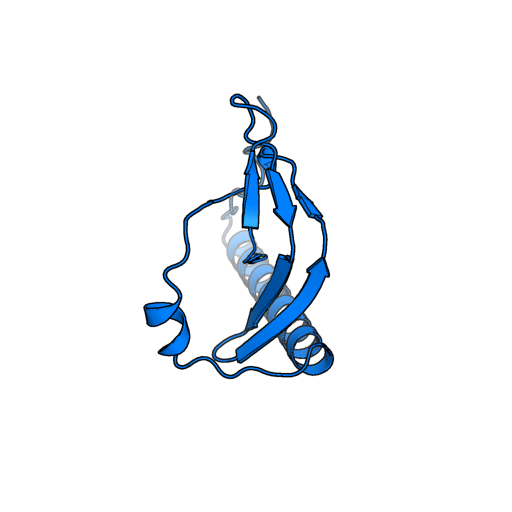-11.902 4.015 1.00 94.44 71 GLU A N 1
ATOM 551 C CA . GLU A 1 71 ? -5.192 -11.335 5.360 1.00 94.44 71 GLU A CA 1
ATOM 552 C C . GLU A 1 71 ? -4.950 -9.819 5.320 1.00 94.44 71 GLU A C 1
ATOM 554 O O . GLU A 1 71 ? -5.636 -9.067 6.013 1.00 94.44 71 GLU A O 1
ATOM 559 N N . ILE A 1 72 ? -4.020 -9.335 4.484 1.00 94.81 72 ILE A N 1
ATOM 560 C CA . ILE A 1 72 ? -3.715 -7.896 4.436 1.00 94.81 72 ILE A CA 1
ATOM 561 C C . ILE A 1 72 ? -4.896 -7.069 3.911 1.00 94.81 72 ILE A C 1
ATOM 563 O O . ILE A 1 72 ? -5.108 -5.947 4.370 1.00 94.81 72 ILE A O 1
ATOM 567 N N . LEU A 1 73 ? -5.680 -7.608 2.970 1.00 93.06 73 LEU A N 1
ATOM 568 C CA . LEU A 1 73 ? -6.842 -6.920 2.404 1.00 93.06 73 LEU A CA 1
ATOM 569 C C . LEU A 1 73 ? -8.000 -6.834 3.405 1.00 93.06 73 LEU A C 1
ATOM 571 O O . LEU A 1 73 ? -8.692 -5.813 3.454 1.00 93.06 73 LEU A O 1
ATOM 575 N N . GLU A 1 74 ? -8.214 -7.877 4.208 1.00 94.12 74 GLU A N 1
ATOM 576 C CA . GLU A 1 74 ? -9.201 -7.849 5.292 1.00 94.12 74 GLU A CA 1
ATOM 577 C C . GLU A 1 74 ? -8.821 -6.825 6.367 1.00 94.12 74 GLU A C 1
ATOM 579 O O . GLU A 1 74 ? -9.643 -5.977 6.730 1.00 94.12 74 GLU A O 1
ATOM 584 N N . GLU A 1 75 ? -7.563 -6.839 6.807 1.00 92.44 75 GLU A N 1
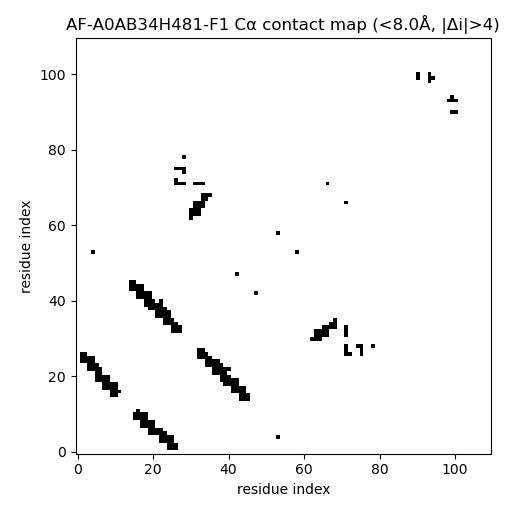ATOM 585 C CA . GLU A 1 75 ? -7.022 -5.892 7.790 1.00 92.44 75 GLU A CA 1
ATOM 586 C C . GLU A 1 75 ? -7.098 -4.445 7.274 1.00 92.44 75 GLU A C 1
ATOM 588 O O . GLU A 1 75 ? -7.530 -3.536 7.988 1.00 92.44 75 GLU A O 1
ATOM 593 N N . GLN A 1 76 ? -6.759 -4.218 6.000 1.00 92.88 76 GLN A N 1
ATOM 594 C CA . GLN A 1 76 ? -6.859 -2.901 5.369 1.00 92.88 76 GLN A CA 1
ATOM 595 C C . GLN A 1 76 ? -8.307 -2.398 5.352 1.00 92.88 76 GLN A C 1
ATOM 597 O O . GLN A 1 76 ? -8.560 -1.231 5.665 1.00 92.88 76 GLN A O 1
ATOM 602 N N . ARG A 1 77 ? -9.268 -3.265 5.010 1.00 92.44 77 ARG A N 1
ATOM 603 C CA . ARG A 1 77 ? -10.693 -2.912 4.993 1.00 92.44 77 ARG A CA 1
ATOM 604 C C . ARG A 1 77 ? -11.189 -2.550 6.394 1.00 92.44 77 ARG A C 1
ATOM 606 O O . ARG A 1 77 ? -11.900 -1.557 6.544 1.00 92.44 77 ARG A O 1
ATOM 613 N N . ALA A 1 78 ? -10.803 -3.320 7.411 1.00 92.56 78 ALA A N 1
ATOM 614 C CA . ALA A 1 78 ? -11.165 -3.045 8.799 1.00 92.56 78 ALA A CA 1
ATOM 615 C C . ALA A 1 78 ? -10.589 -1.703 9.291 1.00 92.56 78 ALA A C 1
ATOM 617 O O . ALA A 1 78 ? -11.294 -0.912 9.928 1.00 92.56 78 ALA A O 1
ATOM 618 N N . GLU A 1 79 ? -9.332 -1.403 8.947 1.00 91.38 79 GLU A N 1
ATOM 619 C CA . GLU A 1 79 ? -8.692 -0.133 9.296 1.00 91.38 79 GLU A CA 1
ATOM 620 C C . GLU A 1 79 ? -9.376 1.058 8.604 1.00 91.38 79 GLU A C 1
ATOM 622 O O . GLU A 1 79 ? -9.652 2.076 9.244 1.00 91.38 79 GLU A O 1
ATOM 627 N N . GLN A 1 80 ? -9.695 0.930 7.313 1.00 89.38 80 GLN A N 1
ATOM 628 C CA . GLN A 1 80 ? -10.405 1.961 6.552 1.00 89.38 80 GLN A CA 1
ATOM 629 C C . GLN A 1 80 ? -11.800 2.226 7.120 1.00 89.38 80 GLN A C 1
ATOM 631 O O . GLN A 1 80 ? -12.161 3.385 7.311 1.00 89.38 80 GLN A O 1
ATOM 636 N N . GLN A 1 81 ? -12.557 1.176 7.449 1.00 91.88 81 GLN A N 1
ATOM 637 C CA . GLN A 1 81 ? -13.882 1.314 8.055 1.00 91.88 81 GLN A CA 1
ATOM 638 C C . GLN A 1 81 ? -13.803 2.062 9.393 1.00 91.88 81 GLN A C 1
ATOM 640 O O . GLN A 1 81 ? -14.538 3.022 9.618 1.00 91.88 81 GLN A O 1
ATOM 645 N N . THR A 1 82 ? -12.846 1.685 10.243 1.00 91.38 82 THR A N 1
ATOM 646 C CA . THR A 1 82 ? -12.628 2.336 11.542 1.00 91.38 82 THR A CA 1
ATOM 647 C C . THR A 1 82 ? -12.226 3.805 11.374 1.00 91.38 82 THR A C 1
ATOM 649 O O . THR A 1 82 ? -12.724 4.674 12.093 1.00 91.38 82 THR A O 1
ATOM 652 N N . LYS A 1 83 ? -11.347 4.112 10.408 1.00 89.38 83 LYS A N 1
ATOM 653 C CA . LYS A 1 83 ? -10.938 5.489 10.089 1.00 89.38 83 LYS A CA 1
ATOM 654 C C . LYS A 1 83 ? -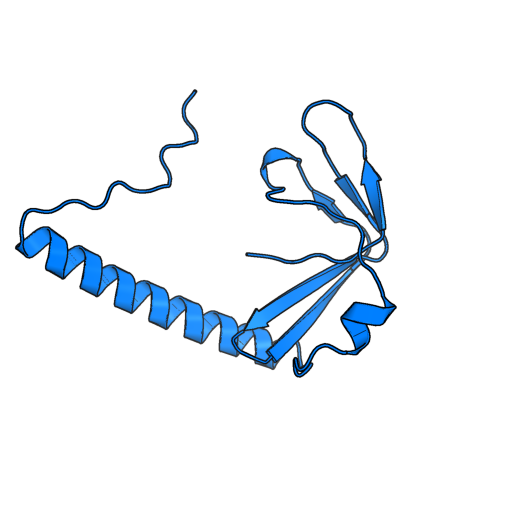12.118 6.328 9.608 1.00 89.38 83 LYS A C 1
ATOM 656 O O . LYS A 1 83 ? -12.297 7.428 10.118 1.00 89.38 83 LYS A O 1
ATOM 661 N N . LEU A 1 84 ? -12.939 5.799 8.702 1.00 89.38 84 LEU A N 1
ATOM 662 C CA . LEU A 1 84 ? -14.128 6.479 8.179 1.00 89.38 84 LEU A CA 1
ATOM 663 C C . LEU A 1 84 ? -15.157 6.764 9.279 1.00 89.38 84 LEU A C 1
ATOM 665 O O . LEU A 1 84 ? -15.698 7.867 9.354 1.00 89.38 84 LEU A O 1
ATOM 669 N N . GLU A 1 85 ? -15.415 5.800 10.162 1.00 91.56 85 GLU A N 1
ATOM 670 C CA . GLU A 1 85 ? -16.328 5.983 11.295 1.00 91.56 85 GLU A CA 1
ATOM 671 C C . GLU A 1 85 ? -15.805 7.029 12.285 1.00 91.56 85 GLU A C 1
ATOM 673 O O . GLU A 1 85 ? -16.547 7.924 12.701 1.00 91.56 85 GLU A O 1
ATOM 678 N N . ALA A 1 86 ? -14.513 6.967 12.617 1.00 89.31 86 ALA A N 1
ATOM 679 C CA . ALA A 1 86 ? -13.868 7.943 13.487 1.00 89.31 86 ALA A CA 1
ATOM 680 C C . ALA A 1 86 ? -13.847 9.347 12.864 1.00 89.31 86 ALA A C 1
ATOM 682 O O . ALA A 1 86 ? -14.048 10.338 13.568 1.00 89.31 86 ALA A O 1
ATOM 683 N N . GLU A 1 87 ? -13.618 9.450 11.557 1.00 88.56 87 GLU A N 1
ATOM 684 C CA . GLU A 1 87 ? -13.655 10.713 10.826 1.00 88.56 87 GLU A CA 1
ATOM 685 C C . GLU A 1 87 ? -15.068 11.295 10.811 1.00 88.56 87 GLU A C 1
ATOM 687 O O . GLU A 1 87 ? -15.245 12.463 11.147 1.00 88.56 87 GLU A O 1
ATOM 692 N N . LYS A 1 88 ? -16.091 10.476 10.550 1.00 88.00 88 LYS A N 1
ATOM 693 C CA . LYS A 1 88 ? -17.496 10.899 10.603 1.00 88.00 88 LYS A CA 1
ATOM 694 C C . LYS A 1 88 ? -17.880 11.442 11.982 1.00 88.00 88 LYS A C 1
ATOM 696 O O . LYS A 1 88 ? -18.497 12.501 12.068 1.00 88.00 88 LYS A O 1
ATOM 701 N N . LEU A 1 89 ? -17.479 10.755 13.054 1.00 88.75 89 LEU A N 1
ATOM 702 C CA . LEU A 1 89 ? -17.703 11.206 14.433 1.00 88.75 89 LEU A CA 1
ATOM 703 C C . LEU A 1 89 ? -16.975 12.523 14.732 1.00 88.75 89 LEU A C 1
ATOM 705 O O . LEU A 1 89 ? -17.554 13.419 15.345 1.00 88.75 89 LEU A O 1
ATOM 709 N N . LYS A 1 90 ? -15.722 12.669 14.278 1.00 86.56 90 LYS A N 1
ATOM 710 C CA . LYS A 1 90 ? -14.951 13.914 14.428 1.00 86.56 90 LYS A CA 1
ATOM 711 C C . LYS A 1 90 ? -15.597 15.071 13.674 1.00 86.56 90 LYS A C 1
ATOM 713 O O . LYS A 1 90 ? -15.739 16.149 14.243 1.00 86.56 90 LYS A O 1
ATOM 718 N N . VAL A 1 91 ? -16.001 14.848 12.425 1.00 86.88 91 VAL A N 1
ATOM 719 C CA . VAL A 1 91 ? -16.681 15.846 11.592 1.00 86.88 91 VAL A CA 1
ATOM 720 C C . VAL A 1 91 ? -17.983 16.282 12.255 1.00 86.88 91 VAL A C 1
ATOM 722 O O . VAL A 1 91 ? -18.205 17.480 12.390 1.00 86.88 91 VAL A O 1
ATOM 725 N N . GLN A 1 92 ? -18.798 15.343 12.743 1.00 87.19 92 GLN A N 1
ATOM 726 C CA . GLN A 1 92 ? -20.048 15.661 13.434 1.00 87.19 92 GLN A CA 1
ATOM 727 C C . GLN A 1 92 ? -19.802 16.475 14.715 1.00 87.19 92 GLN A C 1
ATOM 729 O O . GLN A 1 92 ? -20.399 17.531 14.896 1.00 87.19 92 GLN A O 1
ATOM 734 N N . ALA A 1 93 ? -18.856 16.057 15.561 1.00 87.75 93 ALA A N 1
ATOM 735 C CA . ALA A 1 93 ? -18.529 16.773 16.795 1.00 87.75 93 ALA A CA 1
ATOM 736 C C . ALA A 1 93 ? -17.962 18.186 16.553 1.00 87.75 93 ALA A C 1
ATOM 738 O O . ALA A 1 93 ? -18.122 19.072 17.394 1.00 87.75 93 ALA A O 1
ATOM 739 N N . LEU A 1 94 ? -17.274 18.405 15.429 1.00 86.56 94 LEU A N 1
ATOM 740 C CA . LEU A 1 94 ? -16.775 19.722 15.026 1.00 86.56 94 LEU A CA 1
ATOM 741 C C . LEU A 1 94 ? -17.891 20.599 14.447 1.00 86.56 94 LEU A C 1
ATOM 743 O O . LEU A 1 94 ? -17.970 21.774 14.806 1.00 86.56 94 LEU A O 1
ATOM 747 N N . GLN A 1 95 ? -18.789 20.021 13.644 1.00 86.62 95 GLN A N 1
ATOM 748 C CA . GLN A 1 95 ? -19.980 20.702 13.127 1.00 86.62 95 GLN A CA 1
ATOM 749 C C . GLN A 1 95 ? -20.901 21.169 14.258 1.00 8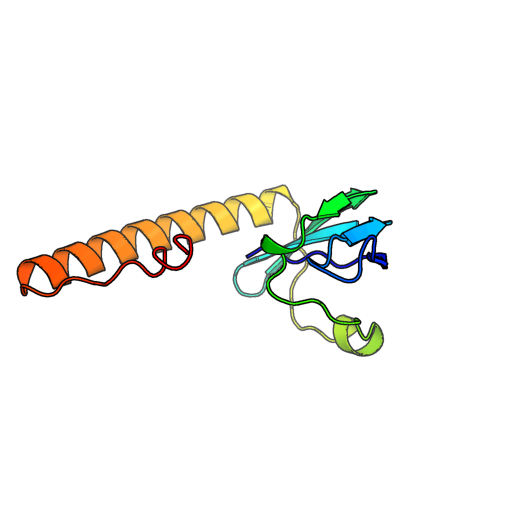6.62 95 GLN A C 1
ATOM 751 O O . GLN A 1 95 ? -21.318 22.325 14.254 1.00 86.62 95 GLN A O 1
ATOM 756 N N . ASP A 1 96 ? -21.128 20.330 15.273 1.00 89.88 96 ASP A N 1
ATOM 757 C CA . ASP A 1 96 ? -21.901 20.687 16.473 1.00 89.88 96 ASP A CA 1
ATOM 758 C C . ASP A 1 96 ? -21.270 21.860 17.249 1.00 89.88 96 ASP A C 1
ATOM 760 O O . ASP A 1 96 ? -21.948 22.575 17.988 1.00 89.88 96 ASP A O 1
ATOM 764 N N . ARG A 1 97 ? -19.963 22.088 17.069 1.00 89.81 97 ARG A N 1
ATOM 765 C CA . ARG A 1 97 ? -19.205 23.208 17.647 1.00 89.81 97 ARG A CA 1
ATOM 766 C C . ARG A 1 97 ? -19.052 24.399 16.693 1.00 89.81 97 ARG A C 1
ATOM 768 O O . ARG A 1 97 ? -18.343 25.344 17.028 1.00 89.81 97 ARG A O 1
ATOM 775 N N . GLY A 1 98 ? -19.698 24.367 15.526 1.00 85.81 98 GLY A N 1
ATOM 776 C CA . GLY A 1 98 ? -19.654 25.433 14.523 1.00 85.81 98 GLY A CA 1
ATOM 777 C C . GLY A 1 98 ? -18.338 25.528 13.743 1.00 85.81 98 GLY A C 1
ATOM 778 O O . GLY A 1 98 ? -18.081 26.553 13.117 1.00 85.81 98 GLY A O 1
ATOM 779 N N . LEU A 1 99 ? -17.495 24.491 13.781 1.00 84.88 99 LEU A N 1
ATOM 780 C CA . LEU A 1 99 ? -16.220 24.428 13.065 1.00 84.88 99 LEU A CA 1
ATOM 781 C C . LEU A 1 99 ? -16.362 23.549 11.815 1.00 84.88 99 LEU A C 1
ATOM 783 O O . LEU A 1 99 ? -16.830 22.414 11.896 1.00 84.88 99 LEU A O 1
ATOM 787 N N . SER A 1 100 ? -15.917 24.046 10.660 1.00 78.88 100 SER A N 1
ATOM 788 C CA . SER A 1 100 ? -15.792 23.256 9.432 1.00 78.88 100 SER A CA 1
ATOM 789 C C . SER A 1 100 ? -14.340 22.827 9.222 1.00 78.88 100 SER A C 1
ATOM 791 O O . SER A 1 100 ? -13.410 23.615 9.391 1.00 78.88 100 SER A O 1
ATOM 793 N N . ILE A 1 101 ? -14.138 21.562 8.850 1.00 70.50 101 ILE A N 1
ATOM 794 C CA . ILE A 1 101 ? -12.837 21.096 8.367 1.00 70.50 101 ILE A CA 1
ATOM 795 C C . ILE A 1 101 ? -12.779 21.447 6.876 1.00 70.50 101 ILE A C 1
ATOM 797 O O . ILE A 1 101 ? -13.655 20.985 6.137 1.00 70.50 101 ILE A O 1
ATOM 801 N N . PRO A 1 102 ? -11.810 22.250 6.403 1.00 63.16 102 PRO A N 1
ATOM 802 C CA . PRO A 1 102 ? -11.582 22.371 4.972 1.00 63.16 102 PRO A CA 1
ATOM 803 C C . PRO A 1 102 ? -11.194 20.986 4.446 1.00 63.16 102 PRO A C 1
ATOM 805 O O . PRO A 1 102 ? -10.254 20.366 4.946 1.00 63.16 102 PRO A O 1
ATOM 808 N N . ARG A 1 103 ? -11.953 20.471 3.473 1.00 57.69 103 ARG A N 1
ATOM 809 C CA . ARG A 1 103 ? -11.557 19.266 2.739 1.00 57.69 103 ARG A CA 1
ATOM 810 C C . ARG A 1 103 ? -10.202 19.548 2.098 1.00 57.69 103 ARG A C 1
ATOM 812 O O . ARG A 1 103 ? -10.075 20.519 1.362 1.00 57.69 103 ARG A O 1
ATOM 819 N N . ALA A 1 104 ? -9.215 18.697 2.358 1.00 54.84 104 ALA A N 1
ATOM 820 C CA . ALA A 1 104 ? -7.919 18.764 1.685 1.00 54.84 104 ALA A CA 1
ATOM 821 C C . ALA A 1 104 ? -8.011 18.431 0.178 1.00 54.84 104 ALA A C 1
ATOM 823 O O . ALA A 1 104 ? -7.028 18.589 -0.534 1.00 54.84 104 ALA A O 1
ATOM 824 N N . ASP A 1 105 ? -9.192 18.031 -0.310 1.00 49.09 105 ASP A N 1
ATOM 825 C CA . ASP A 1 105 ? -9.457 17.674 -1.709 1.00 49.09 105 ASP A CA 1
ATOM 826 C C . ASP A 1 105 ? -9.600 18.885 -2.659 1.00 49.09 105 ASP A C 1
ATOM 828 O O . ASP A 1 105 ? -9.870 18.702 -3.839 1.00 49.09 105 ASP A O 1
ATOM 832 N N . THR A 1 106 ? -9.449 20.135 -2.198 1.00 42.78 106 THR A N 1
ATOM 833 C CA . THR A 1 106 ? -9.555 21.325 -3.075 1.00 42.78 106 THR A CA 1
ATOM 834 C C . THR A 1 106 ? -8.222 21.754 -3.702 1.00 42.78 106 THR A C 1
ATOM 836 O O . THR A 1 106 ? -8.008 22.947 -3.902 1.00 42.78 106 THR A O 1
ATOM 839 N N . LEU A 1 107 ? -7.304 20.823 -3.977 1.00 46.34 107 LEU A N 1
ATOM 840 C CA . LEU A 1 107 ? -6.077 21.114 -4.739 1.00 46.34 107 LEU A CA 1
ATOM 841 C C . LEU A 1 107 ? -6.191 20.798 -6.244 1.00 46.34 107 LEU A C 1
ATOM 843 O O . LEU A 1 107 ? -5.241 21.071 -6.967 1.00 46.34 107 LEU A O 1
ATOM 847 N N . ASP A 1 108 ? -7.355 20.342 -6.724 1.00 44.44 108 ASP A N 1
ATOM 848 C CA . ASP A 1 108 ? -7.581 19.961 -8.133 1.00 44.44 108 ASP A CA 1
ATOM 849 C C . ASP A 1 108 ? -8.415 20.971 -8.952 1.00 44.44 108 ASP A C 1
ATOM 851 O O . ASP A 1 108 ? -9.092 20.604 -9.911 1.00 44.44 108 ASP A O 1
ATOM 855 N N . GLU A 1 109 ? -8.376 22.261 -8.619 1.00 37.75 109 GLU A N 1
ATOM 856 C CA . GLU A 1 109 ? -8.874 23.304 -9.529 1.00 37.75 109 GLU A CA 1
ATOM 857 C C . GLU A 1 109 ? -7.863 24.443 -9.628 1.00 37.75 109 GLU A C 1
ATOM 859 O O . GLU A 1 109 ? -7.989 25.412 -8.889 1.00 37.75 109 GLU A O 1
ATOM 864 N N . TYR A 1 110 ? -6.883 24.316 -10.531 1.00 36.03 110 TYR A N 1
ATOM 865 C CA . TYR A 1 110 ? -6.346 25.406 -11.364 1.00 36.03 110 TYR A CA 1
ATOM 866 C C . TYR A 1 110 ? -5.688 24.850 -12.628 1.00 36.03 110 TYR A C 1
ATOM 868 O O . TYR A 1 110 ? -4.870 23.913 -12.506 1.00 36.03 110 TYR A O 1
#

Nearest PDB structures (foldseek):
  4m75-assembly1_A  TM=8.250E-01  e=1.429E-05  Saccharomyces cerevisiae S288C
  6ppv-assembly1_A  TM=9.253E-01  e=3.958E-03  Schizosaccharomyces pombe 972h-
  4n0a-assembly1_F-2  TM=8.138E-01  e=6.789E-02  Saccharomyces cerevisiae S288C
  6ppv-assembly1_C  TM=7.734E-01  e=2.275E-01  Schizosaccharomyces pombe 972h-
  5o9z-assembly1_p  TM=7.606E-01  e=3.691E-01  Homo sapiens

Organism: Eschrichtius robustus (NCBI:txid9764)

InterPro domains:
  IPR001163 Sm domain, eukaryotic/archaea-type [PF01423] (13-52)
  IPR010920 LSM domain superfamily [SSF50182] (13-60)
  IPR044642 U6 snRNA-associated Sm-like protein Lsm1/8 [PTHR15588] (15-83)

pLDDT: mean 83.25, std 13.47, range [36.03, 95.94]

Secondary structure (DSSP, 8-state):
--B--SEEEES-SSS--EEEEEEEEEEEETTEEEEEEEEEEEE-GGG-S------HHHHTT--PEE--HHHHHHHHHHHHHHHHHHHHHHHHHHHTTTPPPPPTTTTS--

Foldseek 3Di:
DKDKDADWDFDDPPQGKIWGAQIWIWFDADQEIETHGDGIDIDGSVPDPDDDDDDPVVVVPRSGHYDYPVVRVVRVVVVVVVVVVVVVVVQVVCVVVVHHDPPPPPPPDD

Sequence (110 aa):
MNYMPGTASLIEDIDTNLVLHQTVERIHVGKKYGDIPRGIFVVRGENVVLLGEIDLEKESDTPLQQVSIEEILEEQRAEQQTKLEAEKLKVQALQDRGLSIPRADTLDEY